Protein 1PDN (pdb70)

Foldseek 3Di:
DWDADPLGAIDDPPDDDDlVLLVVLVVCVVVVHDLVCSCNVNVPpSVNSVVQVVCCVVVVDSDDDDDDDDDDPPVDDCLLVVLVVCVVVPVPCALVNSQVCCDVVPNDHPVGTDDSVVSVVSD

B-factor: mean 25.85, std 21.77, range [0.06, 87.64]

GO terms:
  GO:0000977 RNA polymerase II transcription regulatory region sequence-specific DNA binding (F, IDA)
  GO:0000981 DNA-binding transcription factor activity, RNA polymerase II-specific (F, IDA)
  GO:0045944 positive regulation of transcription by RNA polymerase II (P, IDA)
  GO:0007366 periodic partitioning by pair rule gene (P, TAS)

CATH classification: 1.10.10.10 (+1 more: 1.10.10.10)

Nearest PDB structures (foldseek):
  1pdn-assembly1_C  TM=1.008E+00  e=1.486E-21  Drosophila melanogaster
  6pax-assembly1_A  TM=6.165E-01  e=2.725E-14  Homo sapiens
  1mdm-assembly1_A  TM=6.174E-01  e=7.607E-14  Homo sapiens
  2k27-assembly1_A  TM=3.354E-01  e=1.442E-10  unclassified
  2lvs-assembly1_A  TM=4.801E-01  e=2.601E-01  Hyperthermus butylicus DSM 5456

Radius of gyration: 24.47 Å; Cα contacts (8 Å, |Δi|>4): 101; chains: 1; bounding box: 47×42×57 Å

Solvent-accessible surface area: 8945 Å² total; per-residue (Å²): 190,51,132,104,37,188,69,38,8,102,57,87,106,70,143,42,27,67,86,102,37,18,84,91,0,14,75,20,38,90,110,68,63,176,67,51,54,0,7,154,120,53,124,9,61,139,44,32,1,63,130,6,32,85,91,84,147,133,88,52,45,32,136,30,32,127,109,63,84,102,94,104,164,110,23,52,58,138,24,22,94,59,18,96,86,14,136,100,48,59,101,61,45,119,28,138,55,11,74,63,44,0,37,193,95,62,46,9,87,184,106,94,18,27,55,59,78,39,2,65,88,89,96

InterPro domains:
  IPR001356 Homeodomain [PF00046] (214-270)
  IPR001356 Homeodomain [PS50071] (211-271)
  IPR001356 Homeodomain [SM00389] (213-275)
  IPR001356 Homeodomain [cd00086] (214-272)
  IPR001523 Paired domain [PF00292] (27-151)
  IPR001523 Paired domain [PR00027] (31-46)
  IPR001523 Paired domain [PR00027] (49-67)
  IPR001523 Paired domain [PR00027] (69-86)
  IPR001523 Paired domain [PR00027] (87-104)
  IPR001523 Paired domain [PS51057] (27-153)
  IPR001523 Paired domain [SM00351] (27-151)
  IPR001523 Paired domain [cd00131] (27-154)
  IPR009057 Homedomain-like superfamily [SSF46689] (29-151)
  IPR009057 Homedomain-like superfamily [SSF46689] (207-273)
  IPR017970 Homeobox, conserved site [PS00027] (246-269)
  IPR036388 Winged helix-like DNA-binding domain superfamily [G3DSA:1.10.10.10] (20-95)
  IPR036388 Winged helix-like DNA-binding domain superfamily [G3DSA:1.10.10.10] (96-157)
  IPR043182 Pair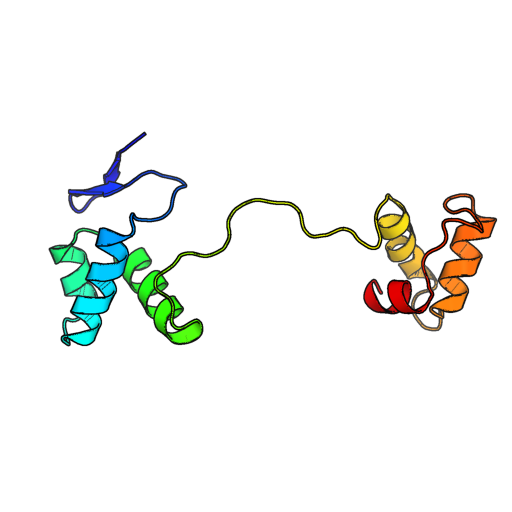ed DNA-binding site [PS00034] (61-77)
  IPR043565 PAX family [PTHR45636] (20-563)

Structure (mmCIF, N/CA/C/O backbone):
data_1PDN
#
_entry.id   1PDN
#
_cell.length_a   39.600
_cell.length_b   68.600
_cell.length_c   100.500
_cell.angle_alpha   90.00
_cell.angle_beta   90.00
_cell.angle_gamma   90.00
#
_symmetry.space_group_name_H-M   'P 21 21 21'
#
loop_
_entity.id
_entity.type
_entity.pdbx_description
1 polymer "DNA (5'-D(*AP*AP*CP*GP*TP*CP*AP*CP*GP*GP*TP*TP*GP*AP*C)-3')"
2 polymer "DNA (5'-D(*TP*TP*GP*TP*CP*AP*AP*CP*CP*GP*TP*GP*AP*CP*G)-3')"
3 polymer 'PROTEIN (PRD PAIRED)'
4 water water
#
loop_
_atom_site.group_PDB
_atom_site.id
_atom_site.type_symbol
_atom_site.label_atom_id
_atom_site.label_alt_id
_atom_site.label_comp_id
_atom_site.label_asym_id
_atom_site.label_entity_id
_atom_site.label_seq_id
_atom_site.pdbx_PDB_ins_code
_atom_site.Cartn_x
_atom_site.Cartn_y
_atom_site.Cartn_z
_atom_site.occupancy
_atom_site.B_iso_or_equiv
_atom_site.auth_seq_id
_atom_site.auth_comp_id
_atom_site.auth_asym_id
_atom_site.auth_atom_id
_atom_site.pdbx_PDB_model_num
ATOM 610 N N . GLN C 3 2 ? 3.732 -8.139 -12.104 1.00 44.49 2 GLN C N 1
ATOM 611 C CA . GLN C 3 2 ? 4.912 -8.248 -11.257 1.00 44.62 2 GLN C CA 1
ATOM 612 C C . GLN C 3 2 ? 4.495 -8.344 -9.796 1.00 42.49 2 GLN C C 1
ATOM 613 O O . GLN C 3 2 ? 3.843 -7.440 -9.267 1.00 41.09 2 GLN C O 1
ATOM 619 N N . GLY C 3 3 ? 4.911 -9.431 -9.149 1.00 40.35 3 GLY C N 1
ATOM 620 C CA . GLY C 3 3 ? 4.577 -9.679 -7.756 1.00 37.61 3 GLY C CA 1
ATOM 621 C C . GLY C 3 3 ? 5.302 -8.787 -6.768 1.00 36.96 3 GLY C C 1
ATOM 622 O O . GLY C 3 3 ? 6.520 -8.617 -6.838 1.00 39.63 3 GLY C O 1
ATOM 623 N N . ARG C 3 4 ? 4.547 -8.264 -5.808 1.00 34.36 4 ARG C N 1
ATOM 624 C CA . ARG C 3 4 ? 5.076 -7.363 -4.791 1.00 30.80 4 ARG C CA 1
ATOM 625 C C . ARG C 3 4 ? 4.675 -7.793 -3.382 1.00 24.33 4 ARG C C 1
ATOM 626 O O . ARG C 3 4 ? 3.797 -8.635 -3.200 1.00 23.38 4 ARG C O 1
ATOM 634 N N . VAL C 3 5 ? 5.310 -7.183 -2.389 1.00 18.71 5 VAL C N 1
ATOM 635 C CA . VAL C 3 5 ? 5.049 -7.506 -0.993 1.00 15.30 5 VAL C CA 1
ATOM 636 C C . VAL C 3 5 ? 4.461 -6.322 -0.229 1.00 13.75 5 VAL C C 1
ATOM 637 O O . VAL C 3 5 ? 4.992 -5.215 -0.293 1.00 16.34 5 VAL C O 1
ATOM 641 N N . ASN C 3 6 ? 3.374 -6.567 0.499 1.00 10.23 6 ASN C N 1
ATOM 642 C CA . ASN C 3 6 ? 2.722 -5.530 1.285 1.00 8.40 6 ASN C CA 1
ATOM 643 C C . ASN C 3 6 ? 3.368 -5.414 2.663 1.00 9.70 6 ASN C C 1
ATOM 644 O O . ASN C 3 6 ? 4.203 -6.238 3.032 1.00 10.28 6 ASN C O 1
ATOM 649 N N . GLN C 3 7 ? 2.944 -4.417 3.434 1.00 11.36 7 GLN C N 1
ATOM 650 C CA . GLN C 3 7 ? 3.488 -4.175 4.773 1.00 12.90 7 GLN C CA 1
ATOM 651 C C . GLN C 3 7 ? 3.463 -5.371 5.705 1.00 12.59 7 GLN C C 1
ATOM 652 O O . GLN C 3 7 ? 4.344 -5.522 6.549 1.00 20.38 7 GLN C O 1
ATOM 658 N N . LEU C 3 8 ? 2.427 -6.189 5.592 1.00 8.65 8 LEU C N 1
ATOM 659 C CA . LEU C 3 8 ? 2.301 -7.352 6.457 1.00 5.52 8 LEU C CA 1
ATOM 660 C C . LEU C 3 8 ? 3.095 -8.549 5.958 1.00 6.15 8 LEU C C 1
ATOM 661 O O . LEU C 3 8 ? 3.066 -9.614 6.571 1.00 7.62 8 LEU C O 1
ATOM 666 N N . GLY C 3 9 ? 3.778 -8.381 4.833 1.00 5.15 9 GLY C N 1
ATOM 667 C CA . GLY C 3 9 ? 4.560 -9.470 4.282 1.00 5.85 9 GLY C CA 1
ATOM 668 C C . GLY C 3 9 ? 3.734 -10.398 3.413 1.00 6.84 9 GLY C C 1
ATOM 669 O O . GLY C 3 9 ? 4.071 -11.574 3.247 1.00 7.59 9 GLY C O 1
ATOM 670 N N . GLY C 3 10 ? 2.646 -9.870 2.864 1.00 6.37 10 GLY C N 1
ATOM 671 C CA . GLY C 3 10 ? 1.789 -10.661 2.003 1.00 4.24 10 GLY C CA 1
ATOM 672 C C . GLY C 3 10 ? 2.093 -10.358 0.554 1.00 5.01 10 GLY C C 1
ATOM 673 O O . GLY C 3 10 ? 2.331 -9.210 0.193 1.00 9.41 10 GLY C O 1
ATOM 674 N N . VAL C 3 11 ? 2.108 -11.394 -0.275 1.00 5.67 11 VAL C N 1
ATOM 675 C CA . VAL C 3 11 ? 2.385 -11.239 -1.696 1.00 3.86 11 VAL C CA 1
ATOM 676 C C . VAL C 3 11 ? 1.109 -10.853 -2.435 1.00 5.04 11 VAL C C 1
ATOM 677 O O . VAL C 3 11 ? 0.022 -11.321 -2.107 1.00 6.97 11 VAL C O 1
ATOM 681 N N . PHE C 3 12 ? 1.250 -9.981 -3.425 1.00 9.56 12 PHE C N 1
ATOM 682 C CA . PHE C 3 12 ? 0.117 -9.531 -4.225 1.00 10.90 12 PHE C CA 1
ATOM 683 C C . PHE C 3 12 ? 0.596 -8.944 -5.550 1.00 13.49 12 PHE C C 1
ATOM 684 O O . PHE C 3 12 ? 1.743 -8.523 -5.680 1.00 14.92 12 PHE C O 1
ATOM 692 N N . ILE C 3 13 ? -0.298 -8.913 -6.528 1.00 14.27 13 ILE C N 1
ATOM 693 C CA . ILE C 3 13 ? 0.014 -8.346 -7.825 1.00 11.38 13 ILE C CA 1
ATOM 694 C C . ILE C 3 13 ? -0.843 -7.095 -7.897 1.00 9.59 13 ILE C C 1
ATOM 695 O O . ILE C 3 13 ? -2.065 -7.173 -7.781 1.00 11.81 13 ILE C O 1
ATOM 700 N N . ASN C 3 14 ? -0.200 -5.938 -8.006 1.00 9.47 14 ASN C N 1
ATOM 701 C CA . ASN C 3 14 ? -0.925 -4.671 -8.071 1.00 9.88 14 ASN C CA 1
ATOM 702 C C . ASN C 3 14 ? -1.768 -4.610 -9.345 1.00 8.68 14 ASN C C 1
ATOM 703 O O . ASN C 3 14 ? -1.275 -4.868 -10.445 1.00 9.20 14 ASN C O 1
ATOM 708 N N . GLY C 3 15 ? -3.052 -4.313 -9.172 1.00 5.28 15 GLY C N 1
ATOM 709 C CA . GLY C 3 15 ? -3.968 -4.239 -10.293 1.00 0.06 15 GLY C CA 1
ATOM 710 C C . GLY C 3 15 ? -4.825 -5.480 -10.446 1.00 0.31 15 GLY C C 1
ATOM 711 O O . GLY C 3 15 ? -5.956 -5.400 -10.920 1.00 4.76 15 GLY C O 1
ATOM 712 N N . ARG C 3 16 ? -4.289 -6.631 -10.060 1.00 0.86 16 ARG C N 1
ATOM 713 C CA . ARG C 3 16 ? -5.017 -7.890 -10.173 1.00 4.19 16 ARG C CA 1
ATOM 714 C C . ARG C 3 16 ? -5.659 -8.278 -8.850 1.00 6.34 16 ARG C C 1
ATOM 715 O O . ARG C 3 16 ? -5.255 -7.798 -7.796 1.00 12.42 16 ARG C O 1
ATOM 723 N N . PRO C 3 17 ? -6.673 -9.154 -8.888 1.00 6.03 17 PRO C N 1
ATOM 724 C CA . PRO C 3 17 ? -7.378 -9.613 -7.693 1.00 6.76 17 PRO C CA 1
ATOM 725 C C . PRO C 3 17 ? -6.528 -10.599 -6.904 1.00 6.91 17 PRO C C 1
ATOM 726 O O . PRO C 3 17 ? -5.592 -11.183 -7.446 1.00 7.26 17 PRO C O 1
ATOM 730 N N . LEU C 3 18 ? -6.853 -10.780 -5.626 1.00 4.78 18 LEU C N 1
ATOM 731 C CA . LEU C 3 18 ? -6.129 -11.742 -4.805 1.00 2.55 18 LEU C CA 1
ATOM 732 C C . LEU C 3 18 ? -6.432 -13.109 -5.395 1.00 1.38 18 LEU C C 1
ATOM 733 O O . LEU C 3 18 ? -7.547 -13.358 -5.841 1.00 3.12 18 LEU C O 1
ATOM 738 N N . PRO C 3 19 ? -5.453 -14.024 -5.383 1.00 2.11 19 PRO C N 1
ATOM 739 C CA . PRO C 3 19 ? -5.660 -15.364 -5.934 1.00 1.00 19 PRO C CA 1
ATOM 740 C C . PRO C 3 19 ? -6.820 -16.010 -5.216 1.00 0.54 19 PRO C C 1
ATOM 741 O O . PRO C 3 19 ? -7.115 -15.657 -4.076 1.00 1.67 19 PRO C O 1
ATOM 745 N N . ASN C 3 20 ? -7.436 -16.996 -5.853 1.00 1.07 20 ASN C N 1
ATOM 746 C CA . ASN C 3 20 ? -8.588 -17.658 -5.266 1.00 -1.06 20 ASN C CA 1
ATOM 747 C C . ASN C 3 20 ? -8.307 -18.375 -3.955 1.00 1.23 20 ASN C C 1
ATOM 748 O O . ASN C 3 20 ? -9.130 -18.332 -3.044 1.00 3.91 20 ASN C O 1
ATOM 753 N N . ASN C 3 21 ? -7.141 -19.001 -3.836 1.00 -1.25 21 ASN C N 1
ATOM 754 C CA . ASN C 3 21 ? -6.819 -19.723 -2.611 1.00 0.38 21 ASN C CA 1
ATOM 755 C C . ASN C 3 21 ? -6.903 -18.834 -1.374 1.00 0.96 21 ASN C C 1
ATOM 756 O O . ASN C 3 21 ? -7.394 -19.263 -0.331 1.00 0.90 21 ASN C O 1
ATOM 761 N N . ILE C 3 22 ? -6.442 -17.593 -1.501 1.00 1.65 22 ILE C N 1
ATOM 762 C CA . ILE C 3 22 ? -6.472 -16.655 -0.389 1.00 1.01 22 ILE C CA 1
ATOM 763 C C . ILE C 3 22 ? -7.899 -16.194 -0.108 1.00 4.78 22 ILE C C 1
ATOM 764 O O . ILE C 3 22 ? -8.319 -16.157 1.051 1.00 7.57 22 ILE C O 1
ATOM 769 N N . ARG C 3 23 ? -8.640 -15.860 -1.169 1.00 4.87 23 ARG C N 1
ATOM 770 C CA . ARG C 3 23 ? -10.025 -15.389 -1.044 1.00 5.18 23 ARG C CA 1
ATOM 771 C C . ARG C 3 23 ? -10.853 -16.432 -0.313 1.00 5.13 23 ARG C C 1
ATOM 772 O O . ARG C 3 23 ? -11.574 -16.133 0.640 1.00 6.24 23 ARG C O 1
ATOM 780 N N . LEU C 3 24 ? -10.684 -17.671 -0.747 1.00 4.64 24 LEU C N 1
ATOM 781 C CA . LEU C 3 24 ? -11.378 -18.811 -0.181 1.00 5.63 24 LEU C CA 1
ATOM 782 C C . LEU C 3 24 ? -11.041 -18.956 1.299 1.00 5.55 24 LEU C C 1
ATOM 783 O O . LEU C 3 24 ? -11.915 -19.250 2.109 1.00 7.47 24 LEU C O 1
ATOM 788 N N . LYS C 3 25 ? -9.777 -18.731 1.648 1.00 3.76 25 LYS C N 1
ATOM 789 C CA . LYS C 3 25 ? -9.339 -18.845 3.034 1.00 1.58 25 LYS C CA 1
ATOM 790 C C . LYS C 3 25 ? -9.899 -17.769 3.937 1.00 3.17 25 LYS C C 1
ATOM 791 O O . LYS C 3 25 ? -10.199 -18.028 5.097 1.00 5.62 25 LYS C O 1
ATOM 797 N N . ILE C 3 26 ? -10.038 -16.558 3.408 1.00 2.90 26 ILE C N 1
ATOM 798 C CA . ILE C 3 26 ? -10.575 -15.460 4.190 1.00 1.05 26 ILE C CA 1
ATOM 799 C C . ILE C 3 26 ? -11.983 -15.811 4.639 1.00 3.25 26 ILE C C 1
ATOM 800 O O . ILE C 3 26 ? -12.328 -15.650 5.806 1.00 5.31 26 ILE C O 1
ATOM 805 N N . VAL C 3 27 ? -12.773 -16.339 3.709 1.00 4.12 27 VAL C N 1
ATOM 806 C CA . VAL C 3 27 ? -14.153 -16.715 3.988 1.00 4.00 27 VAL C CA 1
ATOM 807 C C . VAL C 3 27 ? -14.294 -17.924 4.914 1.00 4.25 27 VAL C C 1
ATOM 808 O O . VAL C 3 27 ? -15.194 -17.954 5.756 1.00 7.88 27 VAL C O 1
ATOM 812 N N . GLU C 3 28 ? -13.407 -18.904 4.773 1.00 2.27 28 GLU C N 1
ATOM 813 C CA . GLU C 3 28 ? -13.435 -20.090 5.633 1.00 6.09 28 GLU C CA 1
ATOM 814 C C . GLU C 3 28 ? 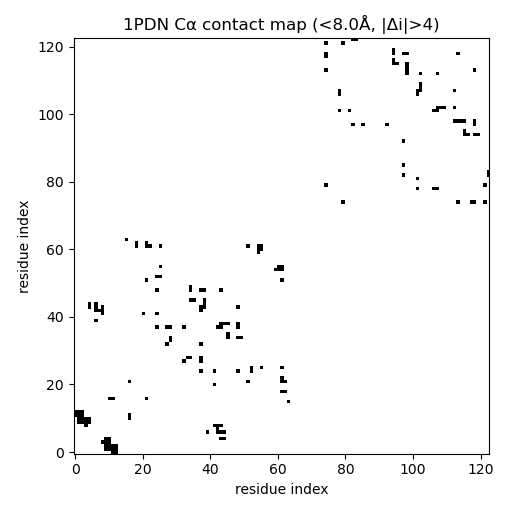-13.223 -19.665 7.078 1.00 7.99 28 GLU C C 1
ATOM 815 O O . GLU C 3 28 ? -13.894 -20.145 7.995 1.00 11.12 28 GLU C O 1
ATOM 821 N N . MET C 3 29 ? -12.244 -18.787 7.266 1.00 4.13 29 MET C N 1
ATOM 822 C CA . MET C 3 29 ? -11.900 -18.282 8.580 1.00 3.18 29 MET C CA 1
ATOM 823 C C . MET C 3 29 ? -13.044 -17.482 9.182 1.00 6.97 29 MET C C 1
ATOM 824 O O . MET C 3 29 ? -13.362 -17.644 10.355 1.00 10.03 29 MET C O 1
ATOM 829 N N . ALA C 3 30 ? -13.698 -16.657 8.370 1.00 9.45 30 ALA C N 1
ATOM 830 C CA . ALA C 3 30 ? -14.819 -15.861 8.856 1.00 8.71 30 ALA C CA 1
ATOM 831 C C . ALA C 3 30 ? -15.916 -16.812 9.330 1.00 10.27 30 ALA C C 1
ATOM 832 O O . ALA C 3 30 ? -16.522 -16.605 10.378 1.00 10.80 30 ALA C O 1
ATOM 834 N N . ALA C 3 31 ? -16.128 -17.885 8.580 1.00 9.54 31 ALA C N 1
ATOM 835 C CA . ALA C 3 31 ? -17.142 -18.860 8.938 1.00 10.89 31 ALA C CA 1
ATOM 836 C C . ALA C 3 31 ? -16.784 -19.565 10.245 1.00 14.95 31 ALA C C 1
ATOM 837 O O . ALA C 3 31 ? -17.661 -20.072 10.941 1.00 19.04 31 ALA C O 1
ATOM 839 N N . ASP C 3 32 ? -15.495 -19.587 10.575 1.00 15.53 32 ASP C N 1
ATOM 840 C CA . ASP C 3 32 ? -15.015 -20.231 11.799 1.00 14.65 32 ASP C CA 1
ATOM 841 C C . ASP C 3 32 ? -15.116 -19.350 13.034 1.00 13.62 32 ASP C C 1
ATOM 842 O O . ASP C 3 32 ? -14.792 -19.782 14.141 1.00 14.32 32 ASP C O 1
ATOM 847 N N . GLY C 3 33 ? -15.576 -18.121 12.846 1.00 12.52 33 GLY C N 1
ATOM 848 C CA . GLY C 3 33 ? -15.702 -17.209 13.964 1.00 14.37 33 GLY C CA 1
ATOM 849 C C . GLY C 3 33 ? -14.441 -16.417 14.243 1.00 17.56 33 GLY C C 1
ATOM 850 O O . GLY C 3 33 ? -14.346 -15.763 15.278 1.00 24.75 33 GLY C O 1
ATOM 851 N N . ILE C 3 34 ? -13.465 -16.487 13.340 1.00 14.18 34 ILE C N 1
ATOM 852 C CA . ILE C 3 34 ? -12.215 -15.747 13.497 1.00 9.62 34 ILE C CA 1
ATOM 853 C C . ILE C 3 34 ? -12.509 -14.286 13.175 1.00 9.22 34 ILE C C 1
ATOM 854 O O . ILE C 3 34 ? -13.196 -13.994 12.200 1.00 11.20 34 ILE C O 1
ATOM 859 N N . ARG C 3 35 ? -12.035 -13.374 14.018 1.00 8.75 35 ARG C N 1
ATOM 860 C CA . ARG C 3 35 ? -12.268 -11.949 13.805 1.00 5.68 35 ARG C CA 1
ATOM 861 C C . ARG C 3 35 ? -11.477 -11.463 12.589 1.00 5.86 35 ARG C C 1
ATOM 862 O O . ARG C 3 35 ? -10.361 -11.926 12.347 1.00 7.63 35 ARG C O 1
ATOM 870 N N . PRO C 3 36 ? -12.044 -10.526 11.803 1.00 3.92 36 PRO C N 1
ATOM 871 C CA . PRO C 3 36 ? -11.384 -9.989 10.608 1.00 0.75 36 PRO C CA 1
ATOM 872 C C . PRO C 3 36 ? -9.954 -9.515 10.805 1.00 3.17 36 PRO C C 1
ATOM 873 O O . PRO C 3 36 ? -9.106 -9.728 9.945 1.00 10.07 36 PRO C O 1
ATOM 877 N N . CYS C 3 37 ? -9.677 -8.876 11.933 1.00 3.16 37 CYS C N 1
ATOM 878 C CA . CYS C 3 37 ? -8.331 -8.386 12.198 1.00 3.63 37 CYS C CA 1
ATOM 879 C C . CYS C 3 37 ? -7.337 -9.536 12.302 1.00 6.52 37 CYS C C 1
ATOM 880 O O . CYS C 3 37 ? -6.165 -9.391 11.949 1.00 10.63 37 CYS C O 1
ATOM 883 N N . VAL C 3 38 ? -7.810 -10.682 12.784 1.00 7.31 38 VAL C N 1
ATOM 884 C CA . VAL C 3 38 ? -6.955 -11.854 12.930 1.00 4.35 38 VAL C CA 1
ATOM 885 C C . VAL C 3 38 ? -6.698 -12.464 11.570 1.00 1.18 38 VAL C C 1
ATOM 886 O O . VAL C 3 38 ? -5.589 -12.898 11.282 1.00 2.65 38 VAL C O 1
ATOM 890 N N . ILE C 3 39 ? -7.720 -12.460 10.723 1.00 0.42 39 ILE C N 1
ATOM 891 C CA . ILE C 3 39 ? -7.590 -12.996 9.373 1.00 0.98 39 ILE C CA 1
ATOM 892 C C . ILE C 3 39 ? -6.546 -12.160 8.646 1.00 0.29 39 ILE C C 1
ATOM 893 O O . ILE C 3 39 ? -5.694 -12.683 7.931 1.00 5.10 39 ILE C O 1
ATOM 898 N N . SER C 3 40 ? -6.579 -10.860 8.896 1.00 -0.88 40 SER C N 1
ATOM 899 C CA . SER C 3 40 ? -5.644 -9.948 8.276 1.00 0.79 40 SER C CA 1
ATOM 900 C C . SER C 3 40 ? -4.196 -10.273 8.630 1.00 5.68 40 SER C C 1
ATOM 901 O O . SER C 3 40 ? -3.373 -10.446 7.738 1.00 7.41 40 SER C O 1
ATOM 904 N N . ARG C 3 41 ? -3.893 -10.384 9.923 1.00 10.20 41 ARG C N 1
ATOM 905 C CA . ARG C 3 41 ? -2.526 -10.678 10.367 1.00 11.80 41 ARG C CA 1
ATOM 906 C C . ARG C 3 41 ? -2.081 -12.104 10.084 1.00 11.34 41 ARG C C 1
ATOM 907 O O . ARG C 3 41 ? -0.905 -12.358 9.860 1.00 17.08 41 ARG C O 1
ATOM 915 N N . GLN C 3 42 ? -3.020 -13.037 10.143 1.00 11.77 42 GLN C N 1
ATOM 916 C CA . GLN C 3 42 ? -2.732 -14.443 9.892 1.00 15.13 42 GLN C CA 1
ATOM 917 C C . GLN C 3 42 ? -2.379 -14.657 8.417 1.00 17.43 42 GLN C C 1
ATOM 918 O O . GLN C 3 42 ? -1.294 -15.148 8.096 1.00 19.74 42 GLN C O 1
ATOM 924 N N . LEU C 3 43 ? -3.292 -14.270 7.525 1.00 14.85 43 LEU C N 1
ATOM 925 C CA . LEU C 3 43 ? -3.076 -14.417 6.087 1.00 9.97 43 LEU C CA 1
ATOM 926 C C . LEU C 3 43 ? -2.171 -13.337 5.489 1.00 9.81 43 LEU C C 1
ATOM 927 O O . LEU C 3 43 ? -1.599 -13.524 4.418 1.00 11.60 43 LEU C O 1
ATOM 932 N N . ARG C 3 44 ? -2.052 -12.211 6.188 1.00 11.27 44 ARG C N 1
ATOM 933 C CA . ARG C 3 44 ? -1.216 -11.090 5.761 1.00 10.47 44 ARG C CA 1
ATOM 934 C C . ARG C 3 44 ? -1.741 -10.286 4.580 1.00 9.14 44 ARG C C 1
ATOM 935 O O . ARG C 3 44 ? -0.986 -9.819 3.726 1.00 8.82 44 ARG C O 1
ATOM 943 N N . VAL C 3 45 ? -3.055 -10.103 4.583 1.00 5.00 45 VAL C N 1
ATOM 944 C CA . VAL C 3 45 ? -3.770 -9.343 3.572 1.00 0.54 45 VAL C CA 1
ATOM 945 C C . VAL C 3 45 ? -4.161 -8.048 4.275 1.00 0.17 45 VAL C C 1
ATOM 946 O O . VAL C 3 45 ? -4.460 -8.069 5.466 1.00 3.91 45 VAL C O 1
ATOM 950 N N . SER C 3 46 ? -4.165 -6.926 3.565 1.00 -3.60 46 SER C N 1
ATOM 951 C CA . SER C 3 46 ? -4.554 -5.665 4.189 1.00 -3.04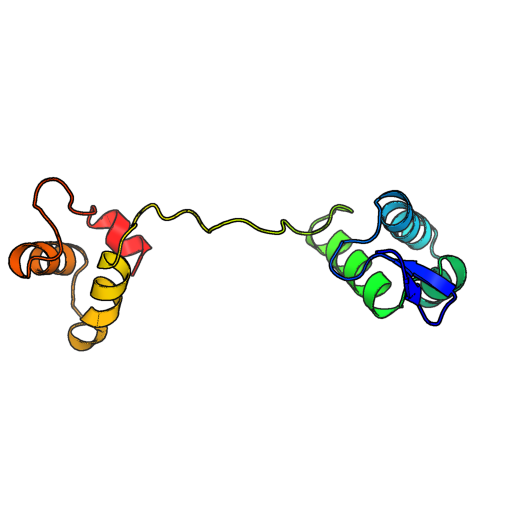 46 SER C CA 1
ATOM 952 C C . SER C 3 46 ? -5.995 -5.804 4.687 1.00 0.11 46 SER C C 1
ATOM 953 O O . SER C 3 46 ? -6.824 -6.403 4.006 1.00 5.17 46 SER C O 1
ATOM 956 N N . HIS C 3 47 ? -6.289 -5.260 5.869 1.00 1.10 47 HIS C N 1
ATOM 957 C CA . HIS C 3 47 ? -7.631 -5.354 6.449 1.00 1.17 47 HIS C CA 1
ATOM 958 C C . HIS C 3 47 ? -8.703 -4.714 5.583 1.00 2.62 47 HIS C C 1
ATOM 959 O O . HIS C 3 47 ? -9.875 -5.095 5.648 1.00 4.68 47 HIS C O 1
ATOM 966 N N . GLY C 3 48 ? -8.294 -3.740 4.776 1.00 3.68 48 GLY C N 1
ATOM 967 C CA . GLY C 3 48 ? -9.224 -3.070 3.887 1.00 2.19 48 GLY C CA 1
ATOM 968 C C . GLY C 3 48 ? -9.715 -4.062 2.853 1.00 3.41 48 GLY C C 1
ATOM 969 O O . GLY C 3 48 ? -10.877 -4.035 2.452 1.00 5.23 48 GLY C O 1
ATOM 970 N N . CYS C 3 49 ? -8.825 -4.965 2.455 1.00 1.60 49 CYS C N 1
ATOM 971 C CA . CYS C 3 49 ? -9.145 -5.990 1.478 1.00 0.26 49 CYS C CA 1
ATOM 972 C C . CYS C 3 49 ? -10.020 -7.058 2.115 1.00 1.73 49 CYS C C 1
ATOM 973 O O . CYS C 3 49 ? -10.983 -7.517 1.508 1.00 6.25 49 CYS C O 1
ATOM 976 N N . VAL C 3 50 ? -9.673 -7.478 3.327 1.00 2.69 50 VAL C N 1
ATOM 977 C CA . VAL C 3 50 ? -10.472 -8.479 4.039 1.00 4.27 50 VAL C CA 1
ATOM 978 C C . VAL C 3 50 ? -11.912 -7.989 4.187 1.00 1.35 50 VAL C C 1
ATOM 979 O O . VAL C 3 50 ? -12.867 -8.736 3.987 1.00 -1.47 50 VAL C O 1
ATOM 983 N N . SER C 3 51 ? -12.048 -6.722 4.547 1.00 0.80 51 SER C N 1
ATOM 984 C CA . SER C 3 51 ? -13.345 -6.111 4.728 1.00 4.76 51 SER C CA 1
ATOM 985 C C . SER C 3 51 ? -14.156 -6.164 3.433 1.00 6.66 51 SER C C 1
ATOM 986 O O . SER C 3 51 ? -15.311 -6.602 3.423 1.00 4.45 51 SER C O 1
ATOM 989 N N . LYS C 3 52 ? -13.514 -5.774 2.337 1.00 6.80 52 LYS C N 1
ATOM 990 C CA . LYS C 3 52 ? -14.146 -5.745 1.024 1.00 5.86 52 LYS C CA 1
ATOM 991 C C . LYS C 3 52 ? -14.657 -7.104 0.601 1.00 5.21 52 LYS C C 1
ATOM 992 O O . LYS C 3 52 ? -15.809 -7.246 0.209 1.00 11.43 52 LYS C O 1
ATOM 998 N N . ILE C 3 53 ? -13.784 -8.097 0.660 1.00 2.39 53 ILE C N 1
ATOM 999 C CA . ILE C 3 53 ? -14.140 -9.455 0.275 1.00 1.86 53 ILE C CA 1
ATOM 1000 C C . ILE C 3 53 ? -15.246 -10.020 1.151 1.00 3.26 53 ILE C C 1
ATOM 1001 O O . ILE C 3 53 ? -16.094 -10.779 0.680 1.00 6.14 53 ILE C O 1
ATOM 1006 N N . LEU C 3 54 ? -15.232 -9.643 2.425 1.00 6.80 54 LEU C N 1
ATOM 1007 C CA . LEU C 3 54 ? -16.227 -10.116 3.380 1.00 5.66 54 LEU C CA 1
ATOM 1008 C C . LEU C 3 54 ? -17.583 -9.477 3.127 1.00 7.25 54 LEU C C 1
ATOM 1009 O O . LEU C 3 54 ? -18.610 -10.155 3.160 1.00 11.79 54 LEU C O 1
ATOM 1014 N N . ASN C 3 55 ? -17.580 -8.177 2.849 1.00 7.62 55 ASN C N 1
ATOM 1015 C CA . ASN C 3 55 ? -18.814 -7.455 2.575 1.00 12.34 55 ASN C CA 1
ATOM 1016 C C . ASN C 3 55 ? -19.421 -7.933 1.256 1.00 11.17 55 ASN C C 1
ATOM 1017 O O . ASN C 3 55 ? -20.638 -8.038 1.120 1.00 13.32 55 ASN C O 1
ATOM 1022 N N . ARG C 3 56 ? -18.560 -8.270 0.305 1.00 11.94 56 ARG C N 1
ATOM 1023 C CA . ARG C 3 56 ? -19.006 -8.730 -1.001 1.00 13.90 56 ARG C CA 1
ATOM 1024 C C . ARG C 3 56 ? -19.592 -10.133 -0.928 1.00 11.84 56 ARG C C 1
ATOM 1025 O O . ARG C 3 56 ? -20.518 -10.465 -1.665 1.00 11.93 56 ARG C O 1
ATOM 1033 N N . TYR C 3 57 ? -19.056 -10.961 -0.037 1.00 8.16 57 TYR C N 1
ATOM 1034 C CA . TYR C 3 57 ? -19.562 -12.316 0.098 1.00 2.84 57 TYR C CA 1
ATOM 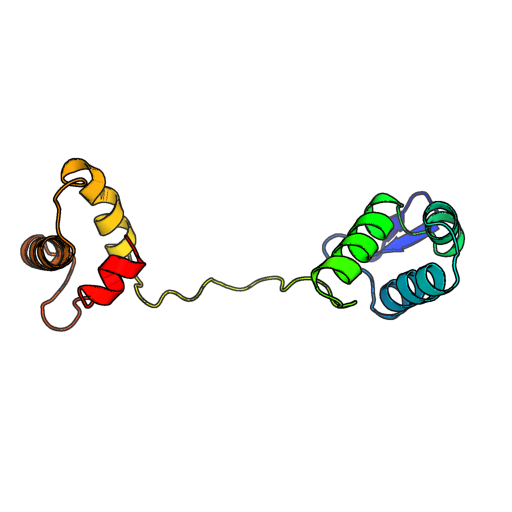1035 C C . TYR C 3 57 ? -20.960 -12.256 0.678 1.00 4.33 57 TYR C C 1
ATOM 1036 O O . TYR C 3 57 ? -21.786 -13.121 0.404 1.00 7.65 57 TYR C O 1
ATOM 1045 N N . GLN C 3 58 ? -21.214 -11.235 1.491 1.00 4.16 58 GLN C N 1
ATOM 1046 C CA . GLN C 3 58 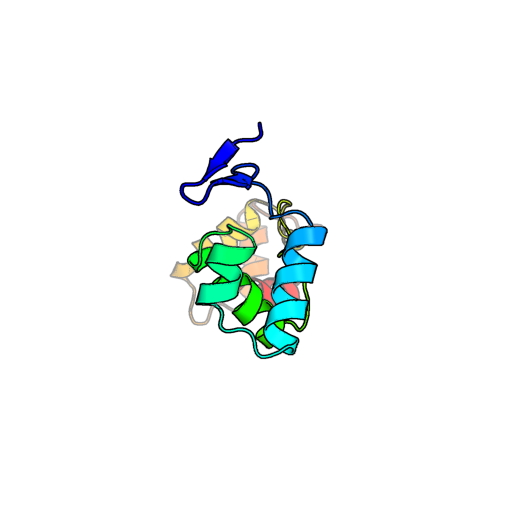? -22.521 -11.058 2.113 1.00 9.29 58 GLN C CA 1
ATOM 1047 C C . GLN C 3 58 ? -23.547 -10.566 1.106 1.00 11.58 58 GLN C C 1
ATOM 1048 O O . GLN C 3 58 ? -24.673 -11.051 1.067 1.00 12.46 58 GLN C O 1
ATOM 1054 N N . GLU C 3 59 ? -23.148 -9.607 0.281 1.00 13.55 59 GLU C N 1
ATOM 1055 C CA . GLU C 3 59 ? -24.045 -9.058 -0.718 1.00 16.92 59 GLU C CA 1
ATOM 1056 C C . GLU C 3 59 ? -24.302 -10.016 -1.874 1.00 14.99 59 GLU C C 1
ATOM 1057 O O . GLU C 3 59 ? -25.446 -10.384 -2.138 1.00 19.49 59 GLU C O 1
ATOM 1063 N N . THR C 3 60 ? -23.233 -10.422 -2.550 1.00 10.44 60 THR C N 1
ATOM 1064 C CA . THR C 3 60 ? -23.331 -11.308 -3.704 1.00 7.74 60 THR C CA 1
ATOM 1065 C C . THR C 3 60 ? -23.353 -12.804 -3.396 1.00 7.07 60 THR C C 1
ATOM 1066 O O . THR C 3 60 ? -23.772 -13.602 -4.235 1.00 7.86 60 THR C O 1
ATOM 1070 N N . GLY C 3 61 ? -22.849 -13.189 -2.227 1.00 6.31 61 GLY C N 1
ATOM 1071 C CA . GLY C 3 61 ? -22.809 -14.598 -1.869 1.00 3.28 61 GLY C CA 1
ATOM 1072 C C . GLY C 3 61 ? -21.724 -15.333 -2.641 1.00 4.87 61 GLY C C 1
ATOM 1073 O O . GLY C 3 61 ? -21.747 -16.556 -2.753 1.00 5.55 61 GLY C O 1
ATOM 1074 N N . SER C 3 62 ? -20.739 -14.591 -3.132 1.00 4.70 62 SER C N 1
ATOM 1075 C CA . SER C 3 62 ? -19.671 -15.188 -3.911 1.00 5.96 62 SER C CA 1
ATOM 1076 C C . SER C 3 62 ? -18.275 -14.738 -3.504 1.00 6.16 62 SER C C 1
ATOM 1077 O O . SER C 3 62 ? -18.064 -13.613 -3.038 1.00 1.27 62 SER C O 1
ATOM 1080 N N . ILE C 3 63 ? -17.337 -15.661 -3.676 1.00 8.37 63 ILE C N 1
ATOM 1081 C CA . ILE C 3 63 ? -15.926 -15.460 -3.373 1.00 15.09 63 ILE C CA 1
ATOM 1082 C C . ILE C 3 63 ? -15.281 -14.722 -4.548 1.00 18.54 63 ILE C C 1
ATOM 1083 O O . ILE C 3 63 ? -14.419 -13.865 -4.362 1.00 23.29 63 ILE C O 1
ATOM 1088 N N . ARG C 3 64 ? -15.719 -15.073 -5.756 1.00 19.43 64 ARG C N 1
ATOM 1089 C CA . ARG C 3 64 ? -15.209 -14.497 -7.001 1.00 18.33 64 ARG C CA 1
ATOM 1090 C C . ARG C 3 64 ? -15.263 -12.970 -7.045 1.00 11.46 64 ARG C C 1
ATOM 1091 O O . ARG C 3 64 ? -16.193 -12.358 -6.530 1.00 13.63 64 ARG C O 1
ATOM 1099 N N . PRO C 3 65 ? -14.244 -12.337 -7.642 1.00 7.91 65 PRO C N 1
ATOM 1100 C CA . PRO C 3 65 ? -14.179 -10.879 -7.757 1.00 6.38 65 PRO C CA 1
ATOM 1101 C C . PRO C 3 65 ? -15.106 -10.346 -8.846 1.00 7.47 65 PRO C C 1
ATOM 1102 O O . PRO C 3 65 ? -15.655 -11.114 -9.636 1.00 9.83 65 PRO C O 1
ATOM 1106 N N . GLY C 3 66 ? -15.281 -9.028 -8.878 1.00 10.88 66 GLY C N 1
ATOM 1107 C CA . GLY C 3 66 ? -16.127 -8.411 -9.885 1.00 14.05 66 GLY C CA 1
ATOM 1108 C C . GLY C 3 66 ? -15.608 -8.647 -11.295 1.00 17.61 66 GLY C C 1
ATOM 1109 O O . GLY C 3 66 ? -14.481 -9.110 -11.476 1.00 18.35 66 GLY C O 1
ATOM 1110 N N . VAL C 3 67 ? -16.437 -8.362 -12.294 1.00 20.38 67 VAL C N 1
ATOM 1111 C CA . VAL C 3 67 ? -16.042 -8.545 -13.685 1.00 23.45 67 VAL C CA 1
ATOM 1112 C C . VAL C 3 67 ? -15.195 -7.361 -14.130 1.00 22.28 67 VAL C C 1
ATOM 1113 O O . VAL C 3 67 ? -15.640 -6.216 -14.084 1.00 21.09 67 VAL C O 1
ATOM 1117 N N . ILE C 3 68 ? -13.961 -7.656 -14.529 1.00 24.83 68 ILE C N 1
ATOM 1118 C CA . ILE C 3 68 ? -13.012 -6.641 -14.969 1.00 28.87 68 ILE C CA 1
ATOM 1119 C C . ILE C 3 68 ? -12.912 -6.559 -16.488 1.00 31.14 68 ILE C C 1
ATOM 1120 O O . ILE C 3 68 ? -13.044 -7.566 -17.188 1.00 30.69 68 ILE C O 1
ATOM 1125 N N . GLY C 3 69 ? -12.696 -5.344 -16.985 1.00 34.07 69 GLY C N 1
ATOM 1126 C CA . GLY C 3 69 ? -12.542 -5.125 -18.411 1.00 36.63 69 GLY C CA 1
ATOM 1127 C C . GLY C 3 69 ? -13.750 -5.347 -19.292 1.00 37.94 69 GLY C C 1
ATOM 1128 O O . GLY C 3 69 ? -14.740 -5.965 -18.890 1.00 40.03 69 GLY C O 1
ATOM 1129 N N . GLY C 3 70 ? -13.646 -4.847 -20.519 1.00 38.77 70 GLY C N 1
ATOM 1130 C CA . GLY C 3 70 ? -14.724 -4.986 -21.474 1.00 39.91 70 GLY C CA 1
ATOM 1131 C C . GLY C 3 70 ? -15.496 -3.705 -21.692 1.00 39.84 70 GLY C C 1
ATOM 1132 O O . GLY C 3 70 ? -15.410 -2.768 -20.896 1.00 38.46 70 GLY C O 1
ATOM 1133 N N . SER C 3 71 ? -16.260 -3.671 -22.779 1.00 43.28 71 SER C N 1
ATOM 1134 C CA . SER C 3 71 ? -17.061 -2.509 -23.131 1.00 45.14 71 SER C CA 1
ATOM 1135 C C . SER C 3 71 ? -18.546 -2.813 -22.986 1.00 46.01 71 SER C C 1
ATOM 1136 O O . SER C 3 71 ? -19.017 -3.877 -23.403 1.00 44.11 71 SER C O 1
ATOM 1138 N N . LYS C 3 72 ? -19.269 -1.873 -22.379 1.00 49.10 72 LYS C N 1
ATOM 1139 C CA . LYS C 3 72 ? -20.707 -2.006 -22.176 1.00 51.56 72 LYS C CA 1
ATOM 1140 C C . LYS C 3 72 ? -21.356 -2.182 -23.542 1.00 53.33 72 LYS C C 1
ATOM 1141 O O . LYS C 3 72 ? -21.004 -1.490 -24.498 1.00 53.06 72 LYS C O 1
ATOM 1143 N N . PRO C 3 73 ? -22.268 -3.142 -23.636 1.00 56.72 73 PRO C N 1
ATOM 1144 C CA . PRO C 3 73 ? -22.953 -3.431 -24.888 1.00 60.45 73 PRO C CA 1
ATOM 1145 C C . PRO C 3 73 ? -23.636 -2.199 -25.463 1.00 63.08 73 PRO C C 1
ATOM 1146 O O . PRO C 3 73 ? -24.451 -1.562 -24.795 1.00 62.24 73 PRO C O 1
ATOM 1148 N N . ARG C 3 74 ? -23.239 -1.825 -26.677 1.00 67.08 74 ARG C N 1
ATOM 1149 C CA . ARG C 3 74 ? -23.834 -0.678 -27.349 1.00 71.47 74 ARG C CA 1
ATOM 1150 C C . ARG C 3 74 ? -24.832 -1.149 -28.397 1.00 73.85 74 ARG C C 1
ATOM 1151 O O . ARG C 3 74 ? -24.476 -1.388 -29.555 1.00 75.00 74 ARG C O 1
ATOM 1159 N N . ILE C 3 75 ? -26.071 -1.348 -27.954 1.00 75.92 75 ILE C N 1
ATOM 1160 C CA . ILE C 3 75 ? -27.157 -1.779 -28.830 1.00 77.92 75 ILE C CA 1
ATOM 1161 C C . ILE C 3 75 ? -27.593 -0.549 -29.618 1.00 79.78 75 ILE C C 1
ATOM 1162 O O . ILE C 3 75 ? -27.936 -0.635 -30.798 1.00 82.00 75 ILE C O 1
ATOM 1164 N N . ALA C 3 76 ? -27.584 0.595 -28.939 1.00 79.05 76 ALA C N 1
ATOM 1165 C CA . ALA C 3 76 ? -27.925 1.873 -29.547 1.00 78.72 76 ALA C CA 1
ATOM 1166 C C . ALA C 3 76 ? -26.568 2.535 -29.792 1.00 78.80 76 ALA C C 1
ATOM 1167 O O . ALA C 3 76 ? -26.223 3.546 -29.173 1.00 78.25 76 ALA C O 1
ATOM 1169 N N . THR C 3 77 ? -25.800 1.926 -30.692 1.00 78.85 77 THR C N 1
ATOM 1170 C CA . THR C 3 77 ? -24.451 2.377 -31.024 1.00 78.22 77 THR C CA 1
ATOM 1171 C C . THR C 3 77 ? -24.331 3.521 -32.026 1.00 76.05 77 THR C C 1
ATOM 1172 O O . THR C 3 77 ? -25.219 3.734 -32.852 1.00 74.24 77 THR C O 1
ATOM 1174 N N . PRO C 3 78 ? -23.200 4.227 -31.910 1.00 75.46 78 PRO C N 1
ATOM 1175 C CA . PRO C 3 78 ? -22.775 5.372 -32.731 1.00 74.59 78 PRO C CA 1
ATOM 1176 C C . PRO C 3 78 ? -22.780 6.698 -31.969 1.00 73.67 78 PRO C C 1
ATOM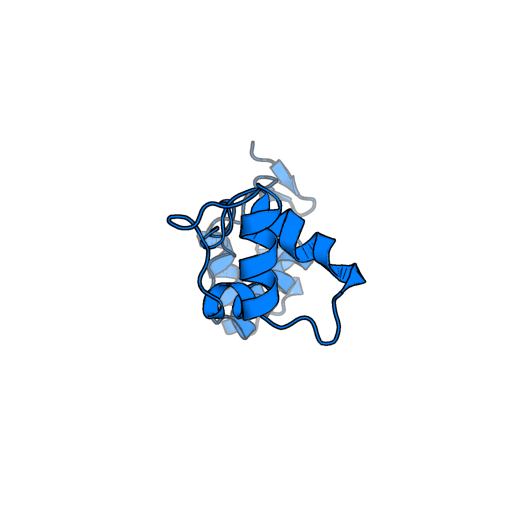 1177 O O . PRO C 3 78 ? -22.956 6.727 -30.747 1.00 72.90 78 PRO C O 1
ATOM 1179 N N . GLU C 3 79 ? -22.525 7.787 -32.695 1.00 72.81 79 GLU C N 1
ATOM 1180 C CA . GLU C 3 79 ? -22.513 9.134 -32.122 1.00 69.33 79 GLU C CA 1
ATOM 1181 C C . GLU C 3 79 ? -23.956 9.603 -31.985 1.00 64.82 79 GLU C C 1
ATOM 1182 O O . GLU C 3 79 ? -24.230 10.711 -31.518 1.00 63.26 79 GLU C O 1
ATOM 1188 N N . ILE C 3 80 ? -24.865 8.757 -32.463 1.00 60.09 80 ILE C N 1
ATOM 1189 C CA . ILE C 3 80 ? -26.298 8.996 -32.411 1.00 56.58 80 ILE C CA 1
ATOM 1190 C C . ILE C 3 80 ? -26.691 9.201 -30.954 1.00 56.37 80 ILE C C 1
ATOM 1191 O O . ILE C 3 80 ? -27.453 10.112 -30.629 1.00 56.06 80 ILE C O 1
ATOM 1196 N N . GLU C 3 81 ? -26.147 8.353 -30.081 1.00 56.33 81 GLU C N 1
ATOM 1197 C CA . GLU C 3 81 ? -26.420 8.428 -28.647 1.00 56.62 81 GLU C CA 1
ATOM 1198 C C . GLU C 3 81 ? -26.086 9.828 -28.149 1.00 58.39 81 GLU C C 1
ATOM 1199 O O . GLU C 3 81 ? -26.836 10.424 -27.375 1.00 57.98 81 GLU C O 1
ATOM 1201 N N . ASN C 3 82 ? -24.976 10.363 -28.646 1.00 62.17 82 ASN C N 1
ATOM 1202 C CA . ASN C 3 82 ? -24.526 11.690 -28.268 1.00 65.80 82 ASN C CA 1
ATOM 1203 C C . ASN C 3 82 ? -25.519 12.740 -28.747 1.00 66.44 82 ASN C C 1
ATOM 1204 O O . ASN C 3 82 ? -25.747 13.740 -28.072 1.00 66.43 82 ASN C O 1
ATOM 1209 N N . ARG C 3 83 ? -26.119 12.497 -29.908 1.00 67.86 83 ARG C N 1
ATOM 1210 C CA . ARG C 3 83 ? -27.089 13.422 -30.482 1.00 68.14 83 ARG C CA 1
ATOM 1211 C C . ARG C 3 83 ? -28.386 13.403 -29.681 1.00 66.05 83 ARG C C 1
ATOM 1212 O O . ARG C 3 83 ? -29.059 14.428 -29.545 1.00 64.64 83 ARG C O 1
ATOM 1220 N N . ILE C 3 84 ? -28.740 12.226 -29.170 1.00 64.80 84 ILE C N 1
ATOM 1221 C CA . ILE C 3 84 ? -29.947 12.071 -28.372 1.00 65.04 84 ILE C CA 1
ATOM 1222 C C . ILE C 3 84 ? -29.795 12.844 -27.069 1.00 68.90 84 ILE C C 1
ATOM 1223 O O . ILE C 3 84 ? -30.756 13.442 -26.584 1.00 69.91 84 ILE C O 1
ATOM 1228 N N . GLU C 3 85 ? -28.587 12.845 -26.509 1.00 71.68 85 GLU C N 1
ATOM 1229 C CA . GLU C 3 85 ? -28.361 13.574 -25.267 1.00 75.26 85 GLU C CA 1
ATOM 1230 C C . GLU C 3 85 ? -28.363 15.075 -25.563 1.00 77.05 85 GLU C C 1
ATOM 1231 O O . GLU C 3 85 ? -28.854 15.874 -24.764 1.00 77.90 85 GLU C O 1
ATOM 1237 N N . GLU C 3 86 ? -27.853 15.435 -26.742 1.00 78.13 86 GLU C N 1
ATOM 1238 C CA . GLU C 3 86 ? -27.776 16.828 -27.188 1.00 77.79 86 GLU C CA 1
ATOM 1239 C C . GLU C 3 86 ? -29.170 17.437 -27.324 1.00 74.97 86 GLU C C 1
ATOM 1240 O O . GLU C 3 86 ? -29.330 18.662 -27.319 1.00 75.93 86 GLU C O 1
ATOM 1246 N N . TYR C 3 87 ? -30.172 16.572 -27.441 1.00 71.55 87 TYR C N 1
ATOM 1247 C CA . TYR C 3 87 ? -31.558 17.012 -27.567 1.00 69.58 87 TYR C CA 1
ATOM 1248 C C . TYR C 3 87 ? -32.109 17.328 -26.176 1.00 69.22 87 TYR C C 1
ATOM 1249 O O . TYR C 3 87 ? -33.287 17.092 -25.884 1.00 68.69 87 TYR C O 1
ATOM 1251 N N . LYS C 3 88 ? -31.233 17.863 -25.332 1.00 70.44 88 LYS C N 1
ATOM 1252 C CA . LYS C 3 88 ? -31.560 18.234 -23.959 1.00 73.33 88 LYS C CA 1
ATOM 1253 C C . LYS C 3 88 ? -32.257 19.600 -23.928 1.00 72.74 88 LYS C C 1
ATOM 1254 O O . LYS C 3 88 ? -32.661 20.081 -22.862 1.00 73.63 88 LYS C O 1
ATOM 1260 N N . ARG C 3 89 ? -32.350 20.239 -25.091 1.00 72.59 89 ARG C N 1
ATOM 1261 C CA . ARG C 3 89 ? -33.007 21.545 -25.187 1.00 73.11 89 ARG C CA 1
ATOM 1262 C C . ARG C 3 89 ? -34.507 21.373 -25.392 1.00 73.92 89 ARG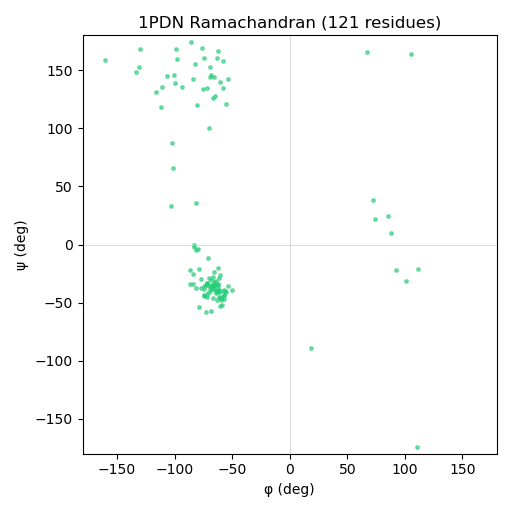 C C 1
ATOM 1263 O O . ARG C 3 89 ? -35.307 22.153 -24.879 1.00 74.53 89 ARG C O 1
ATOM 1265 N N . SER C 3 90 ? -34.888 20.317 -26.106 1.00 73.74 90 SER C N 1
ATOM 1266 C CA . SER C 3 90 ? -36.310 20.054 -26.348 1.00 74.43 90 SER C CA 1
ATOM 1267 C C . SER C 3 90 ? -36.840 19.296 -25.129 1.00 75.72 90 SER C C 1
ATOM 1268 O O . SER C 3 90 ? -37.960 19.542 -24.689 1.00 75.62 90 SER C O 1
ATOM 1270 N N . SER C 3 91 ? -35.953 18.463 -24.554 1.00 77.00 91 SER C N 1
ATOM 1271 C CA . SER C 3 91 ? -36.188 17.612 -23.361 1.00 77.15 91 SER C CA 1
ATOM 1272 C C . SER C 3 91 ? -37.608 17.268 -22.889 1.00 77.02 91 SER C C 1
ATOM 1273 O O . SER C 3 91 ? -38.152 16.219 -23.257 1.00 76.57 91 SER C O 1
ATOM 1275 N N . PRO C 3 92 ? -38.182 18.113 -22.038 1.00 77.78 92 PRO C N 1
ATOM 1276 C CA . PRO C 3 92 ? -39.532 17.883 -21.536 1.00 78.78 92 PRO C CA 1
ATOM 1277 C C . PRO C 3 92 ? -40.538 17.997 -22.666 1.00 78.92 92 PRO C C 1
ATOM 1278 O O . PRO C 3 92 ? -40.571 19.015 -23.380 1.00 80.30 92 PRO C O 1
ATOM 1280 N N . GLY C 3 93 ? -41.351 16.956 -22.833 1.00 77.10 93 GLY C N 1
ATOM 1281 C CA . GLY C 3 93 ? -42.342 16.974 -23.902 1.00 73.65 93 GLY C CA 1
ATOM 1282 C C . GLY C 3 93 ? -41.850 16.353 -25.186 1.00 69.90 93 GLY C C 1
ATOM 1283 O O . GLY C 3 93 ? -42.633 15.993 -26.063 1.00 73.28 93 GLY C O 1
ATOM 1284 N N . MET C 3 94 ? -40.526 16.310 -25.322 1.00 61.25 94 MET C N 1
ATOM 1285 C CA . MET C 3 94 ? -39.919 15.747 -26.506 1.00 53.21 94 MET C CA 1
ATOM 1286 C C . MET C 3 94 ? -40.148 14.242 -26.467 1.00 45.66 94 MET C C 1
ATOM 1287 O O . MET C 3 94 ? -39.494 13.510 -25.726 1.00 41.42 94 MET C O 1
ATOM 1292 N N . PHE C 3 95 ? -41.143 13.800 -27.221 1.00 42.17 95 PHE C N 1
ATOM 1293 C CA . PHE C 3 95 ? -41.502 12.393 -27.284 1.00 39.30 95 PHE C CA 1
ATOM 1294 C C . PHE C 3 95 ? -40.401 11.534 -27.852 1.00 36.86 95 PHE C C 1
ATOM 1295 O O . PHE C 3 95 ? -39.501 11.995 -28.552 1.00 35.31 95 PHE C O 1
ATOM 1303 N N . SER C 3 96 ? -40.515 10.255 -27.548 1.00 35.87 96 SER C N 1
ATOM 1304 C CA . SER C 3 96 ? -39.573 9.264 -28.005 1.00 33.51 96 SER C CA 1
ATOM 1305 C C . SER C 3 96 ? -39.624 9.198 -29.536 1.00 31.90 96 SER C C 1
ATOM 1306 O O . SER C 3 96 ? -38.591 9.271 -30.205 1.00 32.02 96 SER C O 1
ATOM 1309 N N . TRP C 3 97 ? -40.832 9.121 -30.090 1.00 29.65 97 TRP C N 1
ATOM 1310 C CA . TRP C 3 97 ? -40.991 9.058 -31.538 1.00 26.54 97 TRP C CA 1
ATOM 1311 C C . TRP C 3 97 ? -40.531 10.351 -32.211 1.00 27.64 97 TRP C C 1
ATOM 1312 O O . TRP C 3 97 ? -40.022 10.323 -33.331 1.00 30.18 97 TRP C O 1
ATOM 1323 N N . GLU C 3 98 ? -40.699 11.479 -31.525 1.00 26.20 98 GLU C N 1
ATOM 1324 C CA . GLU C 3 98 ? -40.284 12.766 -32.072 1.00 25.63 98 GLU C CA 1
ATOM 1325 C C . GLU C 3 98 ? -38.779 12.802 -32.279 1.00 24.48 98 GLU C C 1
ATOM 1326 O O . GLU C 3 98 ? -38.296 13.330 -33.281 1.00 23.23 98 GLU C O 1
ATOM 1332 N N . ILE C 3 99 ? -38.046 12.243 -31.320 1.00 23.38 99 ILE C N 1
ATOM 1333 C CA . ILE C 3 99 ? -36.589 12.190 -31.388 1.00 23.28 99 ILE C CA 1
ATOM 1334 C C . ILE C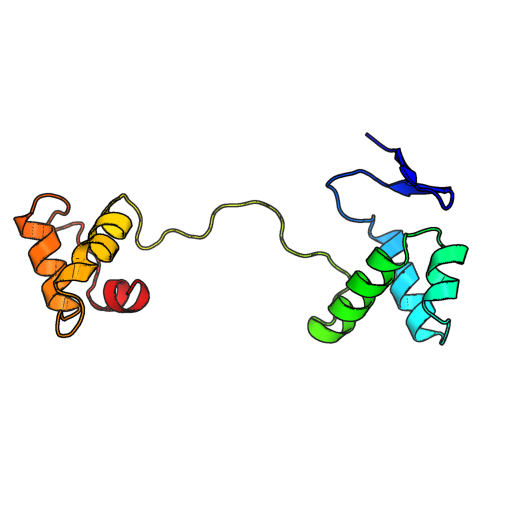 3 99 ? -36.157 11.435 -32.640 1.00 25.84 99 ILE C C 1
ATOM 1335 O O . ILE C 3 99 ? -35.286 11.890 -33.382 1.00 27.05 99 ILE C O 1
ATOM 1340 N N . ARG C 3 100 ? -36.795 10.294 -32.881 1.00 26.21 100 ARG C N 1
ATOM 1341 C CA . ARG C 3 100 ? -36.482 9.463 -34.037 1.00 28.83 100 ARG C CA 1
ATOM 1342 C C . ARG C 3 100 ? -36.626 10.221 -35.353 1.00 30.80 100 ARG C C 1
ATOM 1343 O O . ARG C 3 100 ? -35.820 10.044 -36.266 1.00 31.44 100 ARG C O 1
ATOM 1351 N N . GLU C 3 101 ? -37.657 11.057 -35.446 1.00 31.69 101 GLU C N 1
ATOM 1352 C CA . GLU C 3 101 ? -37.899 11.836 -36.653 1.00 32.71 101 GLU C CA 1
ATOM 1353 C C . GLU C 3 101 ? -36.853 12.931 -36.846 1.00 32.01 101 GLU C C 1
ATOM 1354 O O . GLU C 3 101 ? -36.397 13.159 -37.965 1.00 33.73 101 GLU C O 1
ATOM 1360 N N . LYS C 3 102 ? -36.471 13.596 -35.758 1.00 29.60 102 LYS C N 1
ATOM 1361 C CA . LYS C 3 102 ? -35.465 14.658 -35.813 1.00 30.36 102 LYS C CA 1
ATOM 1362 C C . LYS C 3 102 ? -34.081 14.103 -36.179 1.00 30.58 102 LYS C C 1
ATOM 1363 O O . LYS C 3 102 ? -33.252 14.799 -36.765 1.00 29.79 102 LYS C O 1
ATOM 1369 N N . LEU C 3 103 ? -33.848 12.841 -35.830 1.00 30.04 103 LEU C N 1
ATOM 1370 C CA . LEU C 3 103 ? -32.586 12.163 -36.107 1.00 26.77 103 LEU C CA 1
ATOM 1371 C C . LEU C 3 103 ? -32.432 11.896 -37.602 1.00 26.98 103 LEU C C 1
ATOM 1372 O O . LEU C 3 103 ? -31.320 11.832 -38.126 1.00 25.56 103 LEU C O 1
ATOM 1377 N N . ILE C 3 104 ? -33.563 11.729 -38.277 1.00 27.12 104 ILE C N 1
ATOM 1378 C CA . ILE C 3 104 ? -33.577 11.458 -39.705 1.00 26.81 104 ILE C CA 1
ATOM 1379 C C . ILE C 3 104 ? -33.359 12.712 -40.560 1.00 32.14 104 ILE C C 1
ATOM 1380 O O . ILE C 3 104 ? -32.439 12.749 -41.383 1.00 34.76 104 ILE C O 1
ATOM 1385 N N . ARG C 3 105 ? -34.161 13.751 -40.336 1.00 35.33 105 ARG C N 1
ATOM 1386 C CA . ARG C 3 105 ? -34.035 14.980 -41.122 1.00 41.15 105 ARG C CA 1
ATOM 1387 C C . ARG C 3 105 ? -32.795 15.830 -40.839 1.00 39.55 105 ARG C C 1
ATOM 1388 O O . ARG C 3 105 ? -32.505 16.767 -41.584 1.00 36.25 105 ARG C O 1
ATOM 1396 N N . GLU C 3 106 ? -32.080 15.514 -39.762 1.00 41.74 106 GLU C N 1
ATOM 1397 C CA . GLU C 3 106 ? -30.861 16.241 -39.416 1.00 45.02 106 GLU C CA 1
ATOM 1398 C C . GLU C 3 106 ? -29.670 15.683 -40.186 1.00 46.31 106 GLU C C 1
ATOM 1399 O O . GLU C 3 106 ? -28.681 16.385 -40.403 1.00 49.52 106 GLU C O 1
ATOM 1405 N N . GLY C 3 107 ? -29.761 14.413 -40.578 1.00 46.15 107 GLY C N 1
ATOM 1406 C CA . GLY C 3 107 ? -28.690 13.785 -41.335 1.00 46.11 107 GLY C CA 1
ATOM 1407 C C . GLY C 3 107 ? -27.920 12.698 -40.613 1.00 44.68 107 GLY C C 1
ATOM 1408 O O . GLY C 3 107 ? -27.287 11.851 -41.246 1.00 44.61 107 GLY C O 1
ATOM 1409 N N . VAL C 3 108 ? -27.989 12.714 -39.287 1.00 43.54 108 VAL C N 1
ATOM 1410 C CA . VAL C 3 108 ? -27.288 11.734 -38.460 1.00 43.93 108 VAL C CA 1
ATOM 1411 C C . VAL C 3 108 ? -27.739 10.289 -38.678 1.00 45.25 108 VAL C C 1
ATOM 1412 O O . VAL C 3 108 ? -26.918 9.370 -38.655 1.00 44.56 108 VAL C O 1
ATOM 1416 N N . CYS C 3 109 ? -29.021 10.091 -38.959 1.00 48.18 109 CYS C N 1
ATOM 1417 C CA . CYS C 3 109 ? -29.524 8.740 -39.152 1.00 52.79 109 CYS C CA 1
ATOM 1418 C C . CYS C 3 109 ? -30.358 8.551 -40.418 1.00 53.93 109 CYS C C 1
ATOM 1419 O O . CYS C 3 109 ? -30.962 9.496 -40.929 1.00 52.89 109 CYS C O 1
ATOM 1422 N N . ASP C 3 110 ? -30.367 7.321 -40.926 1.00 57.47 110 ASP C N 1
ATOM 1423 C CA . ASP C 3 110 ? -31.111 6.965 -42.134 1.00 62.21 110 ASP C CA 1
ATOM 1424 C C . ASP C 3 110 ? -32.439 6.321 -41.725 1.00 64.51 110 ASP C C 1
ATOM 1425 O O . ASP C 3 110 ? -32.645 5.988 -40.558 1.00 64.53 110 ASP C O 1
ATOM 1430 N N . ARG C 3 111 ? -33.334 6.158 -42.696 1.00 67.78 111 ARG C N 1
ATOM 1431 C CA . ARG C 3 111 ? -34.648 5.557 -42.471 1.00 70.13 111 ARG C CA 1
ATOM 1432 C C . ARG C 3 111 ? -34.495 4.070 -42.137 1.00 70.17 111 ARG C C 1
ATOM 1433 O O . ARG C 3 111 ? -35.181 3.539 -41.261 1.00 69.74 111 ARG C O 1
ATOM 1441 N N . SER C 3 112 ? -33.557 3.423 -42.824 1.00 70.84 112 SER C N 1
ATOM 1442 C CA . SER C 3 112 ? -33.280 2.000 -42.646 1.00 70.74 112 SER C CA 1
ATOM 1443 C C . SER C 3 112 ? -32.518 1.708 -41.350 1.00 67.73 112 SER C C 1
ATOM 1444 O O . SER C 3 112 ? -32.754 0.690 -40.700 1.00 67.85 112 SER C O 1
ATOM 1447 N N . THR C 3 113 ? -31.625 2.618 -40.969 1.00 64.02 113 THR C N 1
ATOM 1448 C CA . THR C 3 113 ? -30.806 2.437 -39.772 1.00 62.01 113 THR C CA 1
ATOM 1449 C C . THR C 3 113 ? -31.262 3.252 -38.554 1.00 59.88 113 THR C C 1
ATOM 1450 O O . THR C 3 113 ? -30.439 3.643 -37.724 1.00 59.81 113 THR C O 1
ATOM 1454 N N . ALA C 3 114 ? -32.567 3.467 -38.421 1.00 57.03 114 ALA C N 1
ATOM 1455 C CA . ALA C 3 114 ? -33.101 4.249 -37.306 1.00 53.11 114 ALA C CA 1
ATOM 1456 C C . ALA C 3 114 ? -33.503 3.387 -36.120 1.00 49.84 114 ALA C C 1
ATOM 1457 O O . ALA C 3 114 ? -34.140 2.345 -36.287 1.00 53.15 114 ALA C O 1
ATOM 1459 N N . PRO C 3 115 ? -33.133 3.814 -34.898 1.00 44.83 115 PRO C N 1
ATOM 1460 C CA . PRO C 3 115 ? -33.448 3.093 -33.660 1.00 41.51 115 PRO C CA 1
ATOM 1461 C C . PRO C 3 115 ? -34.945 3.139 -33.394 1.00 40.01 115 PRO C C 1
ATOM 1462 O O . PRO C 3 115 ? -35.601 4.121 -33.728 1.00 43.09 115 PRO C O 1
ATOM 1466 N N . SER C 3 116 ? -35.487 2.075 -32.809 1.00 37.98 116 SER C N 1
ATOM 1467 C CA . SER C 3 116 ? -36.913 2.028 -32.500 1.00 39.22 116 SER C CA 1
ATOM 1468 C C . SER C 3 116 ? -37.205 3.025 -31.389 1.00 39.37 116 SER C C 1
ATOM 1469 O O . SER C 3 116 ? -36.333 3.310 -30.566 1.00 41.23 116 SER C O 1
ATOM 1472 N N . VAL C 3 117 ? -38.431 3.539 -31.349 1.00 37.79 117 VAL C N 1
ATOM 1473 C CA . VAL C 3 117 ? -38.799 4.503 -30.317 1.00 36.01 117 VAL C CA 1
ATOM 1474 C C . VAL C 3 117 ? -38.664 3.860 -28.941 1.00 34.91 117 VAL C C 1
ATOM 1475 O O . VAL C 3 117 ? -38.385 4.537 -27.959 1.00 35.73 117 VAL C O 1
ATOM 1479 N N . SER C 3 118 ? -38.840 2.544 -28.882 1.00 35.31 118 SER C N 1
ATOM 1480 C CA . SER C 3 118 ? -38.722 1.820 -27.626 1.00 36.04 118 SER C CA 1
ATOM 1481 C C . SER C 3 118 ? -37.279 1.873 -27.152 1.00 35.02 118 SER C C 1
ATOM 1482 O O . SER C 3 118 ? -37.007 2.151 -25.987 1.00 35.76 118 SER C O 1
ATOM 1485 N N . ALA C 3 119 ? -36.358 1.622 -28.074 1.00 35.10 119 ALA C N 1
ATOM 1486 C CA . ALA C 3 119 ? -34.939 1.646 -27.759 1.00 35.90 119 ALA C CA 1
ATOM 1487 C C . ALA C 3 119 ? -34.532 3.042 -27.301 1.00 38.55 119 ALA C C 1
ATOM 1488 O O . ALA C 3 119 ? -33.756 3.187 -26.356 1.00 41.24 119 ALA C O 1
ATOM 1490 N N . ILE C 3 120 ? -35.079 4.066 -27.953 1.00 40.06 120 ILE C N 1
ATOM 1491 C CA . ILE C 3 120 ? -34.770 5.450 -27.596 1.00 40.87 120 ILE C CA 1
ATOM 1492 C C . ILE C 3 120 ? -35.305 5.747 -26.201 1.00 43.22 120 ILE C C 1
ATOM 1493 O O . ILE C 3 120 ? -34.701 6.515 -25.455 1.00 44.65 120 ILE C O 1
ATOM 1498 N N . SER C 3 121 ? -36.443 5.145 -25.859 1.00 44.34 121 SER C N 1
ATOM 1499 C CA . SER C 3 121 ? -37.037 5.336 -24.541 1.00 45.33 121 SER C CA 1
ATOM 1500 C C . SER C 3 121 ? -36.078 4.768 -23.498 1.00 46.16 121 SER C C 1
ATOM 1501 O O . SER C 3 121 ? -35.837 5.384 -22.458 1.00 46.72 121 SER C O 1
ATOM 1504 N N . ARG C 3 122 ? -35.484 3.624 -23.830 1.00 45.83 122 ARG C N 1
ATOM 1505 C CA . ARG C 3 122 ? -34.538 2.942 -22.955 1.00 47.80 122 ARG C CA 1
ATOM 1506 C C . ARG C 3 122 ? -33.273 3.773 -22.780 1.00 50.67 122 ARG C C 1
ATOM 1507 O O . ARG C 3 122 ? -32.713 3.847 -21.689 1.00 53.69 122 ARG C O 1
ATOM 1509 N N . LEU C 3 123 ? -32.841 4.413 -23.861 1.00 52.25 123 LEU C N 1
ATOM 1510 C CA . LEU C 3 123 ? -31.639 5.239 -23.845 1.00 52.41 123 LEU C CA 1
ATOM 1511 C C . LEU C 3 123 ? -31.879 6.592 -23.178 1.00 51.59 123 LEU C C 1
ATOM 1512 O O . LEU C 3 123 ? -30.971 7.161 -22.574 1.00 52.05 123 LEU C O 1
ATOM 1517 N N . VAL C 3 124 ? -33.115 7.080 -23.272 1.00 51.33 124 VAL C N 1
ATOM 1518 C CA . VAL C 3 124 ? -33.508 8.366 -22.699 1.00 51.59 124 VAL C CA 1
ATOM 1519 C C . VAL C 3 124 ? -34.076 8.195 -21.292 1.00 52.92 124 VAL C C 1
ATOM 1520 O O . VAL C 3 124 ? -33.357 8.318 -20.301 1.00 54.45 124 VAL C O 1
#

Secondary structure (DSSP, 8-state):
-EEE-TTS-EEETTSPPPHHHHHHHHHHHHTT--HHHHHHHHT--HHHHHHHHHHHHHH--SSPPPPS-----SS-STHHHHHHHTTTT-TT--HHHHHHHHHHTSSS-STTPPPHHHHHHH-

Organism: Drosophila melanogaster (NCBI:txid7227)

Sequence (123 aa):
QGRVNQLGGVFINGRPLPNNIRLKIVEMAADGIRPCVISRQLRVSHGCVSKILNRYQETGSIRPGVIGGSKPRIATPEIENRIEEYKRSSPGMFSWEIREKLIREGVCDRSTAPSVSAISRLV